Protein AF-A0A839N2Q8-F1 (afdb_monomer_lite)

Secondary structure (DSSP, 8-state):
-----STT---GGGGGEETTTTEESPPTT-EEEETTEEEEEEEEEEEEHHHHTT-HHHHS--TTEEEEEEEE--TT-SS--EEEEEEEEPPPP--

pLDDT: mean 87.29, std 10.41, range [38.19, 97.19]

Foldseek 3Di:
DWEADDDPDGTPQVQQADQVVRAGPDAFQDWDDDPNATWTWHHKDKAFPVCPVVPVVQVDDDPQKDWDWY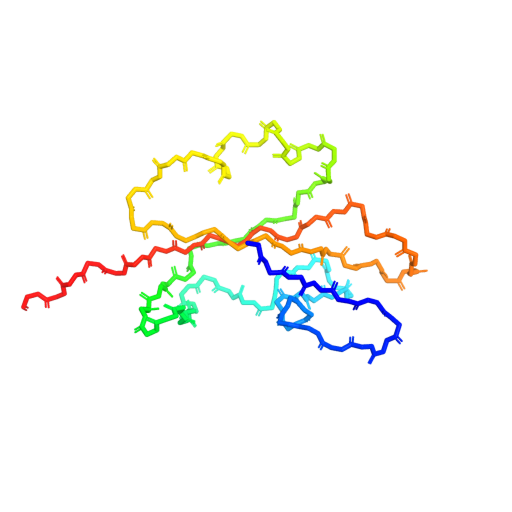FRAHPVGDDGGIIMIIITGRDDPDD

Structure (mmCIF, N/CA/C/O backbone):
data_AF-A0A839N2Q8-F1
#
_entry.id   AF-A0A839N2Q8-F1
#
loop_
_atom_site.group_PDB
_atom_site.id
_atom_site.type_symbol
_atom_site.label_atom_id
_atom_site.label_alt_id
_atom_site.label_comp_id
_atom_site.label_asym_id
_atom_site.label_entity_id
_atom_site.label_seq_id
_atom_site.pdbx_PDB_ins_code
_atom_site.Cartn_x
_atom_site.Cartn_y
_atom_site.Cartn_z
_atom_site.occupancy
_atom_site.B_iso_or_equiv
_atom_site.auth_seq_id
_atom_site.auth_comp_id
_atom_site.auth_asym_id
_atom_site.auth_atom_id
_atom_site.pdbx_PDB_model_num
ATOM 1 N N . MET A 1 1 ? 5.791 5.015 5.670 1.00 64.44 1 MET A N 1
ATOM 2 C CA . MET A 1 1 ? 6.240 4.395 4.401 1.00 64.44 1 MET A CA 1
ATOM 3 C C . MET A 1 1 ? 6.889 3.057 4.726 1.00 64.44 1 MET A C 1
ATOM 5 O O . MET A 1 1 ? 7.538 2.981 5.761 1.00 64.44 1 MET A O 1
ATOM 9 N N . MET A 1 2 ? 6.709 2.022 3.898 1.00 76.12 2 MET A N 1
ATOM 10 C CA . MET A 1 2 ? 7.486 0.776 3.995 1.00 76.12 2 MET A CA 1
ATOM 11 C C . MET A 1 2 ? 8.368 0.646 2.754 1.00 76.12 2 MET A C 1
ATOM 13 O O . MET A 1 2 ? 7.872 0.693 1.629 1.00 76.12 2 MET A O 1
ATOM 17 N N . HIS A 1 3 ? 9.673 0.487 2.945 1.00 74.44 3 HIS A N 1
ATOM 18 C CA . HIS A 1 3 ? 10.613 0.364 1.833 1.00 74.44 3 HIS A CA 1
ATOM 19 C C . HIS A 1 3 ? 10.653 -1.068 1.286 1.00 74.44 3 HIS A C 1
ATOM 21 O O . HIS A 1 3 ? 10.538 -2.030 2.047 1.00 74.44 3 HIS A O 1
ATOM 27 N N . SER A 1 4 ? 10.839 -1.181 -0.028 1.00 63.88 4 SER A N 1
ATOM 28 C CA . SER A 1 4 ? 11.263 -2.394 -0.736 1.00 63.88 4 SER A CA 1
ATOM 29 C C . SER A 1 4 ? 12.648 -2.157 -1.344 1.00 63.88 4 SER A C 1
ATOM 31 O O . SER A 1 4 ? 13.011 -1.014 -1.643 1.00 63.88 4 SER A O 1
ATOM 33 N N . THR A 1 5 ? 13.435 -3.221 -1.483 1.00 75.00 5 THR A N 1
ATOM 34 C CA . THR A 1 5 ? 14.816 -3.178 -1.989 1.00 75.00 5 THR A CA 1
ATOM 35 C C . THR A 1 5 ? 14.978 -4.037 -3.236 1.00 75.00 5 THR A C 1
ATOM 37 O O . THR A 1 5 ? 14.364 -5.090 -3.330 1.00 75.00 5 THR A O 1
ATOM 40 N N . THR A 1 6 ? 15.827 -3.611 -4.172 1.00 67.31 6 THR A N 1
ATOM 41 C CA . THR A 1 6 ? 16.185 -4.375 -5.380 1.00 67.31 6 THR A CA 1
ATOM 42 C C . THR A 1 6 ? 17.490 -5.153 -5.179 1.00 67.31 6 THR A C 1
ATOM 44 O O . THR A 1 6 ? 18.298 -4.791 -4.324 1.00 67.31 6 THR A O 1
ATOM 47 N N . GLY A 1 7 ? 17.761 -6.157 -6.020 1.00 62.69 7 GLY A N 1
ATOM 48 C CA . GLY A 1 7 ? 19.094 -6.777 -6.114 1.00 62.69 7 GLY A CA 1
ATOM 49 C C . GLY A 1 7 ? 19.414 -7.830 -5.046 1.00 62.69 7 GLY A C 1
ATOM 50 O O . GLY A 1 7 ? 20.573 -7.995 -4.686 1.00 62.69 7 GLY A O 1
ATOM 51 N N . GLY A 1 8 ? 18.405 -8.537 -4.530 1.00 62.88 8 GLY A N 1
ATOM 52 C CA . GLY A 1 8 ? 18.588 -9.668 -3.607 1.00 62.88 8 GLY A CA 1
ATOM 53 C C . GLY A 1 8 ? 18.516 -9.320 -2.115 1.00 62.88 8 GLY A C 1
ATOM 54 O O . GLY A 1 8 ? 18.440 -10.223 -1.287 1.00 62.88 8 GLY A O 1
ATOM 55 N N . ALA A 1 9 ? 18.467 -8.036 -1.753 1.00 64.31 9 ALA A N 1
ATOM 56 C CA . ALA A 1 9 ? 18.123 -7.612 -0.396 1.00 64.31 9 ALA A CA 1
ATOM 57 C C . ALA A 1 9 ? 16.606 -7.725 -0.154 1.00 64.31 9 ALA A C 1
ATOM 59 O O . ALA A 1 9 ? 15.813 -7.487 -1.066 1.00 64.31 9 ALA A O 1
ATOM 60 N N . THR A 1 10 ? 16.202 -8.049 1.080 1.00 75.88 10 THR A N 1
ATOM 61 C CA . THR A 1 10 ? 14.786 -8.159 1.468 1.00 75.88 10 THR A CA 1
ATOM 62 C C . THR A 1 10 ? 14.425 -7.132 2.537 1.00 75.88 10 THR A C 1
ATOM 64 O O . THR A 1 10 ? 15.009 -7.116 3.619 1.00 75.88 10 THR A O 1
ATOM 67 N N . ALA A 1 11 ? 13.413 -6.315 2.255 1.00 78.19 11 ALA A N 1
ATOM 68 C CA . ALA A 1 11 ? 12.792 -5.371 3.175 1.00 78.19 11 ALA A CA 1
ATOM 69 C C . ALA A 1 11 ? 11.281 -5.662 3.317 1.00 78.19 11 ALA A C 1
ATOM 71 O O . ALA A 1 11 ? 10.706 -6.358 2.476 1.00 78.19 11 ALA A O 1
ATOM 72 N N . PRO A 1 12 ? 10.592 -5.130 4.350 1.00 79.62 12 PRO A N 1
ATOM 73 C CA . PRO A 1 12 ? 9.167 -5.403 4.575 1.00 79.62 12 PRO A CA 1
ATOM 74 C C . PRO A 1 12 ? 8.267 -5.134 3.359 1.00 79.62 12 PRO A C 1
ATOM 76 O O . PRO A 1 12 ? 7.299 -5.856 3.141 1.00 79.62 12 PRO A O 1
ATOM 79 N N . GLY A 1 13 ? 8.600 -4.133 2.537 1.00 76.19 13 GLY A N 1
ATOM 80 C CA . GLY A 1 13 ? 7.858 -3.809 1.321 1.00 76.19 13 GLY A CA 1
ATOM 81 C C . GLY A 1 13 ? 7.932 -4.878 0.228 1.00 76.19 13 GLY A C 1
ATOM 82 O O . GLY A 1 13 ? 6.969 -5.021 -0.519 1.00 76.19 13 GLY A O 1
ATOM 83 N N . ASN A 1 14 ? 9.015 -5.667 0.155 1.00 84.50 14 ASN A N 1
ATOM 84 C CA . ASN A 1 14 ? 9.144 -6.742 -0.839 1.00 84.50 14 ASN A CA 1
ATOM 85 C C . ASN A 1 14 ? 8.107 -7.858 -0.620 1.00 84.50 14 ASN A C 1
ATOM 87 O O . ASN A 1 14 ? 7.695 -8.510 -1.570 1.00 84.50 14 ASN A O 1
ATOM 91 N N . TYR A 1 15 ? 7.626 -8.048 0.614 1.00 84.81 15 TYR A N 1
ATOM 92 C CA . TYR A 1 15 ? 6.569 -9.021 0.919 1.00 84.81 15 TYR A CA 1
ATOM 93 C C . TYR A 1 15 ? 5.166 -8.539 0.545 1.00 84.81 15 TYR A C 1
ATOM 95 O O . TYR A 1 15 ? 4.225 -9.332 0.556 1.00 84.81 15 TYR A O 1
ATOM 103 N N . LEU A 1 16 ? 5.002 -7.248 0.246 1.00 88.06 16 LEU A N 1
ATOM 104 C CA . LEU A 1 16 ? 3.707 -6.630 -0.038 1.00 88.06 16 LEU A CA 1
ATOM 105 C C . LEU A 1 16 ? 3.414 -6.514 -1.536 1.00 88.06 16 LEU A C 1
ATOM 107 O O . LEU A 1 16 ? 2.304 -6.123 -1.901 1.00 88.06 16 LEU A O 1
ATOM 111 N N . THR A 1 17 ? 4.370 -6.860 -2.400 1.00 86.94 17 THR A N 1
ATOM 112 C CA . THR A 1 17 ? 4.257 -6.727 -3.854 1.00 86.94 17 THR A CA 1
ATOM 113 C C . THR A 1 17 ? 4.410 -8.074 -4.553 1.00 86.94 17 THR A C 1
ATOM 115 O O . THR A 1 17 ? 5.248 -8.904 -4.219 1.00 86.94 17 THR A O 1
ATOM 118 N N . ASN A 1 18 ? 3.559 -8.311 -5.546 1.00 85.50 18 ASN A N 1
ATOM 119 C CA . ASN A 1 18 ? 3.710 -9.383 -6.511 1.00 85.50 18 ASN A CA 1
ATOM 120 C C . ASN A 1 18 ? 4.230 -8.752 -7.803 1.00 85.50 18 ASN A C 1
ATOM 122 O O . ASN A 1 18 ? 3.468 -8.144 -8.555 1.00 85.50 18 ASN A O 1
ATOM 126 N N . ILE A 1 19 ? 5.537 -8.873 -8.026 1.00 84.69 19 ILE A N 1
ATOM 127 C CA . ILE A 1 19 ? 6.241 -8.195 -9.120 1.00 84.69 19 ILE A CA 1
ATOM 128 C C . ILE A 1 19 ? 5.728 -8.672 -10.482 1.00 84.69 19 ILE A C 1
ATOM 130 O O . ILE A 1 19 ? 5.422 -7.847 -11.338 1.00 84.69 19 ILE A O 1
ATOM 134 N N . SER A 1 20 ? 5.565 -9.986 -10.676 1.00 84.19 20 SER A N 1
ATOM 135 C CA . SER A 1 20 ? 5.151 -10.550 -11.969 1.00 84.19 20 SER A CA 1
ATOM 136 C C . SER A 1 20 ? 3.732 -10.151 -12.369 1.00 84.19 20 SER A C 1
ATOM 138 O O . SER A 1 20 ? 3.437 -10.047 -13.556 1.00 84.19 20 SER A O 1
ATOM 140 N N . ARG A 1 21 ? 2.856 -9.903 -11.389 1.00 84.19 21 ARG A N 1
ATOM 141 C CA . ARG A 1 21 ? 1.470 -9.478 -11.625 1.00 84.19 21 ARG A CA 1
ATOM 142 C C . ARG A 1 21 ? 1.255 -7.971 -11.485 1.00 84.19 21 ARG A C 1
ATOM 144 O O . ARG A 1 21 ? 0.173 -7.495 -11.809 1.00 84.19 21 ARG A O 1
ATOM 151 N N . GLY A 1 22 ? 2.239 -7.225 -10.983 1.00 85.81 22 GLY A N 1
ATOM 152 C CA . GLY A 1 22 ? 2.096 -5.798 -10.694 1.00 85.81 22 GLY A CA 1
ATOM 153 C C . GLY A 1 22 ? 1.062 -5.487 -9.603 1.00 85.81 22 GLY A C 1
ATOM 154 O O . GLY A 1 22 ? 0.453 -4.420 -9.627 1.00 85.81 22 GLY A O 1
ATOM 155 N N . THR A 1 23 ? 0.815 -6.418 -8.674 1.00 89.25 23 THR A N 1
ATOM 156 C CA . THR A 1 23 ? -0.256 -6.310 -7.664 1.00 89.25 23 THR A CA 1
ATOM 157 C C . THR A 1 23 ? 0.282 -6.276 -6.241 1.00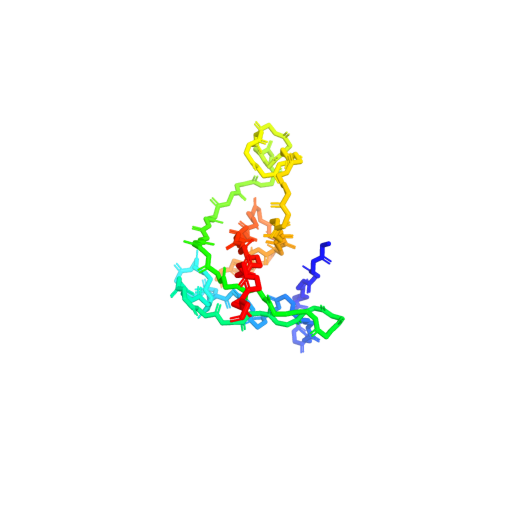 89.25 23 THR A C 1
ATOM 159 O O . THR A 1 23 ? 1.451 -6.570 -5.998 1.00 89.25 23 THR A O 1
ATOM 162 N N . ALA A 1 24 ? -0.581 -5.982 -5.265 1.00 91.31 24 ALA A N 1
ATOM 163 C CA . ALA A 1 24 ? -0.286 -6.337 -3.880 1.00 91.31 24 ALA A CA 1
ATOM 164 C C . ALA A 1 24 ? -0.354 -7.865 -3.678 1.00 91.31 24 ALA A C 1
ATOM 166 O O . ALA A 1 24 ? -1.075 -8.563 -4.400 1.00 91.31 24 ALA A O 1
ATOM 167 N N . THR A 1 25 ? 0.373 -8.389 -2.689 1.00 91.88 25 THR A N 1
ATOM 168 C CA . THR A 1 25 ? 0.237 -9.785 -2.214 1.00 91.88 25 THR A CA 1
ATOM 169 C C . THR A 1 25 ? -0.925 -9.957 -1.236 1.00 91.88 25 THR A C 1
ATOM 171 O O . THR A 1 25 ? -1.451 -11.057 -1.085 1.00 91.88 25 THR A O 1
ATOM 174 N N . VAL A 1 26 ? -1.341 -8.868 -0.583 1.00 91.44 26 VAL A N 1
ATOM 175 C CA . VAL A 1 26 ? -2.444 -8.847 0.380 1.00 91.44 26 VAL A CA 1
ATOM 176 C C . VAL A 1 26 ? -3.751 -8.431 -0.291 1.00 91.44 26 VAL A C 1
ATOM 178 O O . VAL A 1 26 ? -3.813 -7.441 -1.021 1.00 91.44 26 VAL A O 1
ATOM 181 N N . GLY A 1 27 ? -4.810 -9.197 -0.032 1.00 92.75 27 GLY A N 1
ATOM 182 C CA . GLY A 1 27 ? -6.166 -8.900 -0.492 1.00 92.75 27 GLY A CA 1
ATOM 183 C C . GLY A 1 27 ? -7.001 -8.164 0.556 1.00 92.75 27 GLY A C 1
ATOM 184 O O . GLY A 1 27 ? -6.631 -8.081 1.728 1.00 92.75 27 GLY A O 1
ATOM 185 N N . THR A 1 28 ? -8.163 -7.662 0.139 1.00 95.00 28 THR A N 1
AT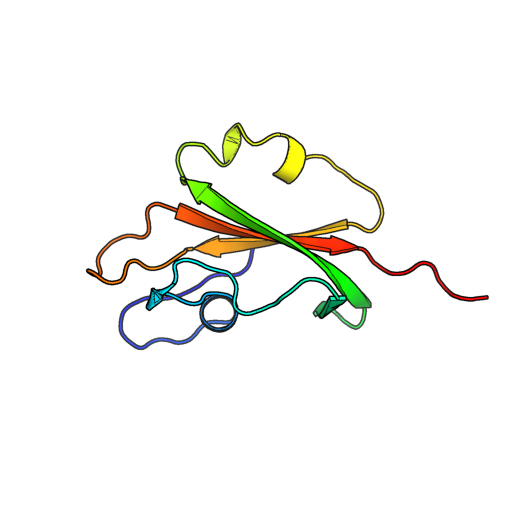OM 186 C CA . THR A 1 28 ? -9.185 -7.129 1.051 1.00 95.00 28 THR A CA 1
ATOM 187 C C . THR A 1 28 ? -9.552 -8.162 2.121 1.00 95.00 28 THR A C 1
ATOM 189 O O . THR A 1 28 ? -9.664 -9.352 1.840 1.00 95.00 28 THR A O 1
ATOM 192 N N . GLY A 1 29 ? -9.711 -7.709 3.365 1.00 94.69 29 GLY A N 1
ATOM 193 C CA . GLY A 1 29 ? -9.970 -8.554 4.532 1.00 94.69 29 GLY A CA 1
ATOM 194 C C . GLY A 1 29 ? -8.713 -9.087 5.226 1.00 94.69 29 GLY A C 1
ATOM 195 O O . GLY A 1 29 ? -8.798 -9.466 6.395 1.00 94.69 29 GLY A O 1
ATOM 196 N N . ALA A 1 30 ? -7.544 -9.055 4.573 1.00 95.00 30 ALA A N 1
ATOM 197 C CA . ALA A 1 30 ? -6.282 -9.419 5.213 1.00 95.00 30 ALA A CA 1
ATOM 198 C C . ALA A 1 30 ? -5.995 -8.513 6.421 1.00 95.00 30 ALA A C 1
ATOM 200 O O . ALA A 1 30 ? -6.310 -7.321 6.410 1.00 95.00 30 ALA A O 1
ATOM 201 N N . VAL A 1 31 ? -5.380 -9.071 7.464 1.00 94.50 31 VAL A N 1
ATOM 202 C CA . VAL A 1 31 ? -5.015 -8.317 8.667 1.00 94.50 31 VAL A CA 1
ATOM 203 C C . VAL A 1 31 ? -3.562 -7.876 8.579 1.00 94.50 31 VAL A C 1
ATOM 205 O O . VAL A 1 31 ? -2.662 -8.700 8.441 1.00 94.50 31 VAL A O 1
ATOM 208 N N . VAL A 1 32 ? -3.335 -6.576 8.734 1.00 91.81 32 VAL A N 1
ATOM 209 C CA . VAL A 1 32 ? -2.008 -5.993 8.919 1.00 91.81 32 VAL A CA 1
ATOM 210 C C . VAL A 1 32 ? -1.887 -5.514 10.357 1.00 91.81 32 VAL A C 1
ATOM 212 O O . VAL A 1 32 ? -2.734 -4.763 10.840 1.00 91.81 32 VAL A O 1
ATOM 215 N N . LYS A 1 33 ? -0.825 -5.937 11.047 1.00 91.81 33 LYS A N 1
ATOM 216 C CA . LYS A 1 33 ? -0.514 -5.477 12.403 1.00 91.81 33 LYS A CA 1
ATOM 217 C C . LYS A 1 33 ? 0.629 -4.471 12.371 1.00 91.81 33 LYS A C 1
ATOM 219 O O . LYS A 1 33 ? 1.701 -4.775 11.860 1.00 91.81 33 LYS A O 1
ATOM 224 N N . VAL A 1 34 ? 0.408 -3.290 12.944 1.00 89.50 34 VAL A N 1
ATOM 225 C CA . VAL A 1 34 ? 1.424 -2.237 13.091 1.00 89.50 34 VAL A CA 1
ATOM 226 C C . VAL A 1 34 ? 1.460 -1.816 14.553 1.00 89.50 34 VAL A C 1
ATOM 228 O O . VAL A 1 34 ? 0.440 -1.383 15.081 1.00 89.50 34 VAL A O 1
ATOM 231 N N . ALA A 1 35 ? 2.616 -1.969 15.207 1.00 87.44 35 ALA A N 1
ATOM 232 C CA . ALA A 1 35 ? 2.813 -1.620 16.620 1.00 87.44 35 ALA A CA 1
ATOM 233 C C . ALA A 1 35 ? 1.709 -2.177 17.553 1.00 87.44 35 ALA A C 1
ATOM 235 O O . ALA A 1 35 ? 1.164 -1.466 18.390 1.00 87.44 35 ALA A O 1
ATOM 236 N N . GLY A 1 36 ? 1.326 -3.445 17.360 1.00 88.06 36 GLY A N 1
ATOM 237 C CA . GLY A 1 36 ? 0.291 -4.119 18.158 1.00 88.06 36 GLY A CA 1
ATOM 238 C C . GLY A 1 36 ? -1.156 -3.838 17.735 1.00 88.06 36 GLY A C 1
ATOM 239 O O . GLY A 1 36 ? -2.061 -4.556 18.149 1.00 88.06 36 GLY A O 1
ATOM 240 N N . VAL A 1 37 ? -1.394 -2.868 16.851 1.00 92.38 37 VAL A N 1
ATOM 241 C CA . VAL A 1 37 ? -2.733 -2.534 16.356 1.00 92.38 37 VAL A CA 1
ATOM 242 C C . VAL A 1 37 ? -3.058 -3.325 15.093 1.00 92.38 37 VAL A C 1
ATOM 244 O O . VAL A 1 37 ? -2.274 -3.326 14.145 1.00 92.38 37 VAL A O 1
ATOM 247 N N . SER A 1 38 ? -4.237 -3.951 15.053 1.00 95.00 38 SER A N 1
ATOM 248 C CA . SER A 1 38 ? -4.729 -4.675 13.874 1.00 95.00 38 SER A CA 1
ATOM 249 C C . SER A 1 38 ? -5.565 -3.776 12.961 1.00 95.00 38 SER A C 1
ATOM 251 O O . SER A 1 38 ? -6.513 -3.134 13.406 1.00 95.00 38 SER A O 1
ATOM 253 N N . TYR A 1 39 ? -5.249 -3.789 11.671 1.00 96.00 39 TYR A N 1
ATOM 254 C CA . TYR A 1 39 ? -6.001 -3.130 10.607 1.00 96.00 39 TYR A CA 1
ATOM 255 C C . TYR A 1 39 ? -6.442 -4.176 9.586 1.00 96.00 39 TYR A C 1
ATOM 257 O O . TYR A 1 39 ? -5.681 -5.086 9.265 1.00 96.00 39 TYR A O 1
ATOM 265 N N . ARG A 1 40 ? -7.654 -4.045 9.052 1.00 97.19 40 ARG A N 1
ATOM 266 C CA . ARG A 1 40 ? -8.148 -4.867 7.944 1.00 97.19 40 ARG A CA 1
ATOM 267 C C . ARG A 1 40 ? -7.951 -4.131 6.632 1.00 97.19 40 ARG A C 1
ATOM 269 O O . ARG A 1 40 ? -8.420 -3.004 6.486 1.00 97.19 40 ARG A O 1
ATOM 276 N N . VAL A 1 41 ? -7.262 -4.764 5.689 1.00 96.62 41 VAL A N 1
ATOM 277 C CA . VAL A 1 41 ? -7.068 -4.242 4.335 1.00 96.62 41 VAL A CA 1
ATOM 278 C C . VAL A 1 41 ? -8.431 -4.027 3.692 1.00 96.62 41 VAL A C 1
ATOM 280 O O . VAL A 1 41 ? -9.261 -4.934 3.657 1.00 96.62 41 VAL A O 1
ATOM 283 N N . THR A 1 42 ? -8.659 -2.824 3.182 1.00 96.31 42 THR A N 1
ATOM 284 C CA . THR A 1 42 ? -9.870 -2.459 2.443 1.00 96.31 42 THR A CA 1
ATOM 285 C C . THR A 1 42 ? -9.650 -2.538 0.937 1.00 96.31 42 THR A C 1
ATOM 287 O O . THR A 1 42 ? -10.594 -2.792 0.194 1.00 96.31 42 THR A O 1
ATOM 290 N N . GLY A 1 43 ? -8.405 -2.394 0.483 1.00 95.62 43 GLY A N 1
ATOM 291 C CA . GLY A 1 43 ? -8.033 -2.528 -0.918 1.00 95.62 43 GLY A CA 1
ATOM 292 C C . GLY A 1 43 ? -6.596 -2.094 -1.175 1.00 95.62 43 GLY A C 1
ATOM 293 O O . GLY A 1 43 ? -5.856 -1.724 -0.259 1.00 95.62 43 GLY A O 1
ATOM 294 N N . TRP A 1 44 ? -6.207 -2.135 -2.442 1.00 95.94 44 TRP A N 1
ATOM 295 C CA . TRP A 1 44 ? -4.918 -1.645 -2.905 1.00 95.94 44 TRP A CA 1
ATOM 296 C C . TRP A 1 44 ? -5.035 -1.091 -4.324 1.00 95.94 44 TRP A C 1
ATOM 298 O O . TRP A 1 44 ? -5.989 -1.385 -5.042 1.00 95.94 44 TRP A O 1
ATOM 308 N N . GLN A 1 45 ? -4.053 -0.291 -4.723 1.00 94.81 45 GLN A N 1
ATOM 309 C CA . GLN A 1 45 ? -3.915 0.211 -6.086 1.00 94.81 45 GLN A CA 1
ATOM 310 C C . GLN A 1 45 ? -2.442 0.423 -6.440 1.00 94.81 45 GLN A C 1
ATOM 312 O O . GLN A 1 45 ? -1.623 0.720 -5.566 1.00 94.81 45 GLN A O 1
ATOM 317 N N . ALA A 1 46 ? -2.109 0.281 -7.722 1.00 94.12 46 ALA A N 1
ATOM 318 C CA . ALA A 1 46 ? -0.826 0.719 -8.253 1.00 94.12 46 ALA A CA 1
ATOM 319 C C . ALA A 1 46 ? -0.924 2.198 -8.654 1.00 94.12 46 ALA A C 1
ATOM 321 O O . ALA A 1 46 ? -1.849 2.580 -9.365 1.00 94.12 46 ALA A O 1
ATOM 322 N N . VAL A 1 47 ? 0.023 3.022 -8.206 1.00 94.56 47 VAL A N 1
ATOM 323 C CA . VAL A 1 47 ? 0.053 4.470 -8.474 1.00 94.56 47 VAL A CA 1
ATOM 324 C C . VAL A 1 47 ? 1.423 4.850 -9.005 1.00 94.56 47 VAL A C 1
ATOM 326 O O . VAL A 1 47 ? 2.436 4.509 -8.389 1.00 94.56 47 VAL A O 1
ATOM 329 N N . ARG A 1 48 ? 1.493 5.571 -10.126 1.00 94.44 48 ARG A N 1
ATOM 330 C CA . ARG A 1 48 ? 2.781 6.034 -10.653 1.00 94.44 48 ARG A CA 1
ATOM 331 C C . ARG A 1 48 ? 3.424 7.041 -9.704 1.00 94.44 48 ARG A C 1
ATOM 333 O O . ARG A 1 48 ? 2.751 7.835 -9.052 1.00 94.44 48 ARG A O 1
ATOM 340 N N . LYS A 1 49 ? 4.754 7.037 -9.625 1.00 93.00 49 LYS A N 1
ATOM 341 C CA . LYS A 1 49 ? 5.496 7.904 -8.693 1.00 93.00 49 LYS A CA 1
ATOM 342 C C . LYS A 1 49 ? 5.265 9.395 -8.942 1.00 93.00 49 LYS A C 1
ATOM 344 O O . LYS A 1 49 ? 5.180 10.148 -7.979 1.00 93.00 49 LYS A O 1
ATOM 349 N N . ASN A 1 50 ? 5.135 9.801 -10.203 1.00 94.50 50 ASN A N 1
ATOM 350 C CA . ASN A 1 50 ? 4.849 11.185 -10.591 1.00 94.50 50 ASN A CA 1
ATOM 351 C C . ASN A 1 50 ? 3.400 11.618 -10.294 1.00 94.50 50 ASN A C 1
ATOM 353 O O . ASN A 1 50 ? 3.136 12.810 -10.203 1.00 94.50 50 ASN A O 1
ATOM 357 N N . GLU A 1 51 ? 2.480 10.670 -10.122 1.00 93.81 51 GLU A N 1
ATOM 358 C CA . GLU A 1 51 ? 1.061 10.918 -9.827 1.00 93.81 51 GLU A CA 1
ATOM 359 C C . GLU A 1 51 ? 0.754 10.794 -8.329 1.00 93.81 51 GLU A C 1
ATOM 361 O O . GLU A 1 51 ? -0.245 11.319 -7.842 1.00 93.81 51 GLU A O 1
ATOM 366 N N . LEU A 1 52 ? 1.624 10.126 -7.562 1.00 91.88 52 LEU A N 1
ATOM 367 C CA . LEU A 1 52 ? 1.365 9.842 -6.155 1.00 91.88 52 LEU A CA 1
ATOM 368 C C . LEU A 1 52 ? 1.068 11.122 -5.363 1.00 91.88 52 LEU A C 1
ATOM 370 O O . LEU A 1 52 ? 0.109 11.143 -4.600 1.00 91.88 52 LEU A O 1
ATOM 374 N N . ALA A 1 53 ? 1.834 12.197 -5.573 1.00 90.56 53 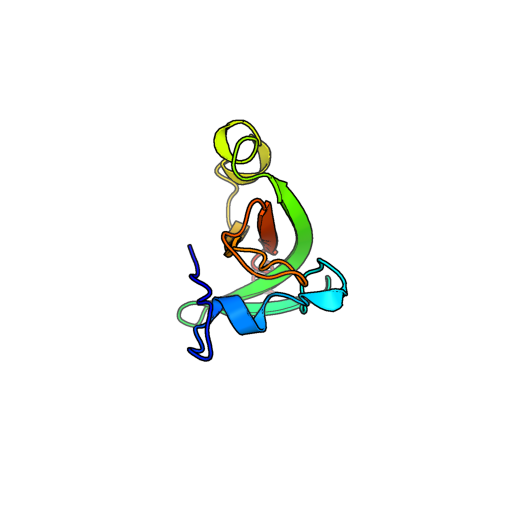ALA A N 1
ATOM 375 C CA . ALA A 1 53 ? 1.652 13.467 -4.866 1.00 90.56 53 ALA A CA 1
ATOM 376 C C . ALA A 1 53 ? 0.276 14.114 -5.119 1.00 90.56 53 ALA A C 1
ATOM 378 O O . ALA A 1 53 ? -0.288 14.718 -4.211 1.00 90.56 53 ALA A O 1
ATOM 379 N N . SER A 1 54 ? -0.289 13.951 -6.319 1.00 92.06 54 SER A N 1
ATOM 380 C CA . SER A 1 54 ? -1.613 14.477 -6.674 1.00 92.06 54 SER A CA 1
ATOM 381 C C . SER A 1 54 ? -2.760 13.519 -6.336 1.00 92.06 54 SER A C 1
ATOM 383 O O . SER A 1 54 ? -3.928 13.889 -6.456 1.00 92.06 54 SER A O 1
ATOM 385 N N . THR A 1 55 ? -2.465 12.303 -5.864 1.00 92.12 55 THR A N 1
ATOM 386 C CA . THR A 1 55 ? -3.488 11.311 -5.513 1.00 92.12 55 THR A CA 1
ATOM 387 C C . THR A 1 55 ? -4.085 11.627 -4.130 1.00 92.12 55 THR A C 1
ATOM 389 O O . THR A 1 55 ? -3.715 11.046 -3.111 1.00 92.12 55 THR A O 1
ATOM 392 N N . ALA A 1 56 ? -5.000 12.602 -4.072 1.00 87.44 56 ALA A N 1
ATOM 393 C CA . ALA A 1 56 ? -5.494 13.206 -2.826 1.00 87.44 56 ALA A CA 1
ATOM 394 C C . ALA A 1 56 ? -6.074 12.202 -1.810 1.00 87.44 56 ALA A C 1
ATOM 396 O O . ALA A 1 56 ? -5.908 12.363 -0.599 1.00 87.44 56 ALA A O 1
ATOM 397 N N . ASN A 1 57 ? -6.722 11.132 -2.282 1.00 87.00 57 ASN A N 1
ATOM 398 C CA . ASN A 1 57 ? -7.276 10.096 -1.410 1.00 87.00 57 ASN A CA 1
ATOM 399 C C . ASN A 1 57 ? -6.190 9.369 -0.596 1.00 87.00 57 ASN A C 1
ATOM 401 O O . ASN A 1 57 ? -6.494 8.926 0.509 1.00 87.00 57 ASN A O 1
ATOM 405 N N . VAL A 1 58 ? -4.952 9.261 -1.093 1.00 91.25 58 VAL A N 1
ATOM 406 C CA . VAL A 1 58 ? -3.814 8.636 -0.392 1.00 91.25 58 VAL A CA 1
ATOM 407 C C . VAL A 1 58 ? -3.386 9.486 0.803 1.00 91.25 58 VAL A C 1
ATOM 409 O O . VAL A 1 58 ? -3.126 8.947 1.875 1.00 91.25 58 VAL A O 1
ATOM 412 N N . TRP A 1 59 ? -3.381 10.809 0.638 1.00 92.00 59 TRP A N 1
ATOM 413 C CA . TRP A 1 59 ? -2.861 11.762 1.625 1.00 92.00 59 TRP A CA 1
ATOM 414 C C . TRP A 1 59 ? -3.911 12.326 2.579 1.00 92.00 59 TRP A C 1
ATOM 416 O O . TRP A 1 59 ? -3.559 12.922 3.593 1.00 92.00 59 TRP A O 1
ATOM 426 N N . SER A 1 60 ? -5.197 12.142 2.274 1.00 92.00 60 SER A N 1
ATOM 427 C CA . SER A 1 60 ? -6.288 12.585 3.142 1.00 92.00 60 SER A CA 1
ATOM 428 C C . SER A 1 60 ? -6.137 12.029 4.568 1.00 92.00 60 SER A C 1
ATOM 430 O O . SER A 1 60 ? -5.838 10.850 4.774 1.00 92.00 60 SER A O 1
ATOM 432 N N . SER A 1 61 ? -6.350 12.863 5.583 1.00 90.00 61 SER A N 1
ATOM 433 C CA . SER A 1 61 ? -6.383 12.379 6.962 1.00 90.00 61 SER A CA 1
ATOM 434 C C . SER A 1 61 ? -7.758 11.778 7.241 1.00 90.00 61 SER A C 1
ATOM 436 O O . SER A 1 61 ? -8.753 12.493 7.320 1.00 90.00 61 SER A O 1
ATOM 438 N N . VAL A 1 62 ? -7.819 10.453 7.360 1.00 93.56 62 VAL A N 1
ATOM 439 C CA . VAL A 1 62 ? -9.044 9.718 7.694 1.00 93.56 62 VAL A CA 1
ATOM 440 C C . VAL A 1 62 ? -8.790 8.971 8.991 1.00 93.56 62 VAL A C 1
ATOM 442 O O . VAL A 1 62 ? -7.805 8.236 9.101 1.00 93.56 62 VAL A O 1
ATOM 445 N N . LYS A 1 63 ? -9.675 9.163 9.973 1.00 92.88 63 LYS A N 1
ATOM 446 C CA . LYS A 1 63 ? -9.583 8.505 11.279 1.00 92.88 63 LYS A CA 1
ATOM 447 C C . LYS A 1 63 ? -9.461 6.988 11.101 1.00 92.88 63 LYS A C 1
ATOM 449 O O . LYS A 1 63 ? -10.138 6.407 10.256 1.00 92.88 63 LYS A O 1
ATOM 454 N N . ASP A 1 64 ? -8.582 6.371 11.892 1.00 93.88 64 ASP A N 1
ATOM 455 C CA . ASP A 1 64 ? -8.391 4.915 11.951 1.00 93.88 64 ASP A CA 1
ATOM 456 C C . ASP A 1 64 ? -7.971 4.252 10.624 1.00 93.88 64 ASP A C 1
ATOM 458 O O . ASP A 1 64 ? -7.978 3.023 10.493 1.00 93.88 64 ASP A O 1
ATOM 462 N N . ARG A 1 65 ? -7.549 5.055 9.640 1.00 95.44 65 ARG A N 1
ATOM 463 C CA . ARG A 1 65 ? -7.051 4.581 8.354 1.00 95.44 65 ARG A CA 1
ATOM 464 C C . ARG A 1 65 ? -5.541 4.398 8.391 1.00 95.44 65 ARG A C 1
ATOM 466 O O . ARG A 1 65 ? -4.794 5.301 8.755 1.00 95.44 65 ARG A O 1
ATOM 473 N N . LEU A 1 66 ? -5.095 3.241 7.922 1.00 94.69 66 LEU A N 1
ATOM 474 C CA . LEU A 1 66 ? -3.702 2.952 7.622 1.00 94.69 66 LEU A CA 1
ATOM 475 C C . LEU A 1 66 ? -3.489 3.014 6.108 1.00 94.69 66 LEU A C 1
ATOM 477 O O . LEU A 1 66 ? -4.248 2.425 5.337 1.00 94.69 66 LEU A O 1
ATOM 481 N N . VAL A 1 67 ? -2.428 3.704 5.697 1.00 95.12 67 VAL A N 1
ATOM 482 C CA . VAL A 1 67 ? -1.960 3.748 4.310 1.00 95.12 67 VAL A CA 1
ATOM 483 C C . VAL A 1 67 ? -0.523 3.242 4.275 1.00 95.12 67 VAL A C 1
ATOM 485 O O . VAL A 1 67 ? 0.363 3.803 4.923 1.00 95.12 67 VAL A O 1
ATOM 488 N N . ILE A 1 68 ? -0.286 2.169 3.525 1.00 93.94 68 ILE A N 1
ATOM 489 C CA . ILE A 1 68 ? 1.046 1.605 3.299 1.00 93.94 68 ILE A CA 1
ATOM 490 C C . ILE A 1 68 ? 1.423 1.894 1.855 1.00 93.94 68 ILE A C 1
ATOM 492 O O . ILE A 1 68 ? 0.714 1.502 0.935 1.00 93.94 68 ILE A O 1
ATOM 496 N N . ILE A 1 69 ? 2.545 2.580 1.669 1.00 93.38 69 ILE A N 1
ATOM 497 C CA . ILE A 1 69 ? 3.100 2.909 0.357 1.00 93.38 69 ILE A CA 1
ATOM 498 C C . ILE A 1 69 ? 4.454 2.224 0.259 1.00 93.38 69 ILE A C 1
ATOM 500 O O . ILE A 1 69 ? 5.288 2.397 1.158 1.00 93.38 69 ILE A O 1
ATOM 504 N N . THR A 1 70 ? 4.653 1.463 -0.814 1.00 91.31 70 THR A N 1
ATOM 505 C CA . THR A 1 70 ? 5.917 0.786 -1.112 1.00 91.31 70 THR A CA 1
ATOM 506 C C . THR A 1 70 ? 6.203 0.769 -2.612 1.00 91.31 70 THR A C 1
ATOM 508 O O . THR A 1 70 ? 5.273 0.817 -3.418 1.00 91.31 70 THR A O 1
ATOM 511 N N . CYS A 1 71 ? 7.479 0.712 -3.000 1.00 92.44 71 CYS A N 1
ATOM 512 C CA . CYS A 1 71 ? 7.861 0.696 -4.409 1.00 92.44 71 CYS A CA 1
ATOM 513 C C . CYS A 1 71 ? 7.419 -0.622 -5.059 1.00 92.44 71 CYS A C 1
ATOM 515 O O . CYS A 1 71 ? 7.663 -1.701 -4.517 1.00 92.44 71 CYS A O 1
ATOM 517 N N . LEU A 1 72 ? 6.819 -0.524 -6.246 1.00 88.69 72 LEU A N 1
ATOM 518 C CA . LEU A 1 72 ? 6.565 -1.664 -7.116 1.00 88.69 72 LEU A CA 1
ATOM 519 C C . LEU A 1 72 ? 7.785 -1.865 -8.012 1.00 88.69 72 LEU A C 1
ATOM 521 O O . LEU A 1 72 ? 8.080 -1.018 -8.863 1.00 88.69 72 LEU A O 1
ATOM 525 N N . GLU A 1 73 ? 8.517 -2.947 -7.779 1.00 85.25 73 GLU A N 1
ATOM 526 C CA . GLU A 1 73 ? 9.612 -3.366 -8.652 1.00 85.25 73 GLU A CA 1
ATOM 527 C C . GLU A 1 73 ? 9.078 -3.745 -10.034 1.00 85.25 73 GLU A C 1
ATOM 529 O O . GLU A 1 73 ? 7.909 -4.103 -10.192 1.00 85.25 73 GLU A O 1
ATOM 534 N N . ARG A 1 74 ? 9.940 -3.632 -11.044 1.00 85.25 74 ARG A N 1
ATOM 535 C CA . ARG A 1 74 ? 9.578 -3.932 -12.426 1.00 85.25 74 ARG A CA 1
ATOM 536 C C . ARG A 1 74 ? 10.120 -5.305 -12.820 1.00 85.25 74 ARG A C 1
ATOM 538 O O . ARG A 1 74 ? 11.272 -5.581 -12.477 1.00 85.25 74 ARG A O 1
ATOM 545 N N . PRO A 1 75 ? 9.352 -6.142 -13.541 1.00 83.69 75 PRO A N 1
ATOM 546 C CA . PRO A 1 75 ? 9.823 -7.452 -13.991 1.00 83.69 75 PRO A CA 1
ATOM 547 C C . PRO A 1 75 ? 11.111 -7.367 -14.817 1.00 83.69 75 PRO A C 1
ATOM 549 O O . PRO A 1 75 ? 11.979 -8.224 -14.696 1.00 83.69 75 PRO A O 1
ATOM 552 N N . GLU A 1 76 ? 11.254 -6.309 -15.619 1.00 85.00 76 GLU A N 1
ATOM 553 C CA . GLU A 1 76 ? 12.438 -6.034 -16.436 1.00 85.00 76 GLU A CA 1
ATOM 554 C C . GLU A 1 76 ? 13.625 -5.444 -15.651 1.00 85.00 76 GLU A C 1
ATOM 556 O O . GLU A 1 76 ? 14.687 -5.191 -16.218 1.00 85.00 76 GLU A O 1
ATOM 561 N N . GLY A 1 77 ? 13.463 -5.200 -14.348 1.00 81.62 77 GLY A N 1
ATOM 562 C CA . GLY A 1 77 ? 14.471 -4.584 -13.491 1.00 81.62 77 GLY A CA 1
ATOM 563 C C . GLY A 1 77 ? 14.571 -3.056 -13.615 1.00 81.62 77 GLY A C 1
ATOM 564 O O . GLY A 1 77 ? 13.714 -2.359 -14.171 1.00 81.62 77 GLY A O 1
ATOM 565 N N . GLY A 1 78 ? 15.634 -2.495 -13.037 1.00 84.06 78 GLY A N 1
ATOM 566 C CA . GLY A 1 78 ? 15.867 -1.048 -12.972 1.00 84.06 78 GLY A CA 1
ATOM 567 C C . GLY A 1 78 ? 14.957 -0.301 -11.981 1.00 84.06 78 GLY A C 1
ATOM 568 O O . GLY A 1 78 ? 14.250 -0.922 -11.183 1.00 84.06 78 GLY A O 1
ATOM 569 N N . PRO A 1 79 ? 14.977 1.045 -11.995 1.00 86.56 79 PRO A N 1
ATOM 570 C CA . PRO A 1 79 ? 14.249 1.843 -11.017 1.00 86.56 79 PRO A CA 1
ATOM 571 C C . PRO A 1 79 ? 12.741 1.612 -11.083 1.00 86.56 79 PRO A C 1
ATOM 573 O O . PRO A 1 79 ? 12.124 1.654 -12.145 1.00 86.56 79 PRO A O 1
ATOM 576 N N . SER A 1 80 ? 12.127 1.435 -9.917 1.00 88.50 80 SER A N 1
ATOM 577 C CA . SER A 1 80 ? 10.673 1.415 -9.793 1.00 88.50 80 SER A CA 1
ATOM 578 C C . SER A 1 80 ? 10.075 2.75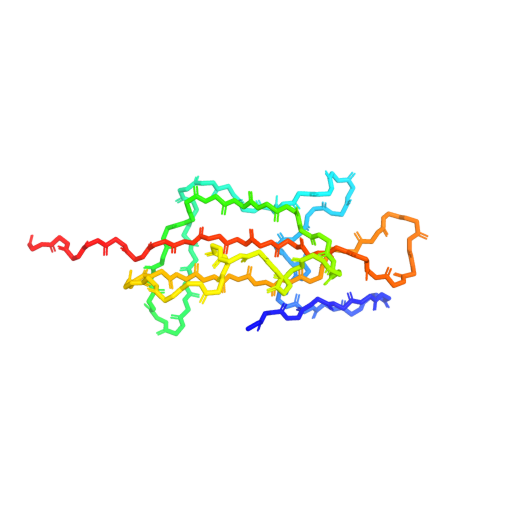9 -10.237 1.00 88.50 80 SER A C 1
ATOM 580 O O . SER A 1 80 ? 10.519 3.812 -9.771 1.00 88.50 80 SER A O 1
ATOM 582 N N . ILE A 1 81 ? 9.043 2.719 -11.083 1.00 92.75 81 ILE A N 1
ATOM 583 C CA . ILE A 1 81 ? 8.302 3.901 -11.571 1.00 92.75 81 ILE A CA 1
ATOM 584 C C . ILE A 1 81 ? 6.905 4.040 -10.949 1.00 92.75 81 ILE A C 1
ATOM 586 O O . ILE A 1 81 ? 6.255 5.072 -11.106 1.00 92.75 81 ILE A O 1
ATOM 590 N N . SER A 1 82 ? 6.459 3.022 -10.212 1.00 92.62 82 SER A N 1
ATOM 591 C CA . SER A 1 82 ? 5.149 2.970 -9.561 1.00 92.62 82 SER A CA 1
ATOM 592 C C . SER A 1 82 ? 5.281 2.489 -8.123 1.00 92.62 82 SER A C 1
ATOM 594 O O . SER A 1 82 ? 6.254 1.838 -7.758 1.00 92.62 82 SER A O 1
ATOM 596 N N . ASN A 1 83 ? 4.291 2.794 -7.299 1.00 94.00 83 ASN A N 1
ATOM 597 C CA . ASN A 1 83 ? 4.140 2.269 -5.953 1.00 94.00 83 ASN A CA 1
ATOM 598 C C . ASN A 1 83 ? 2.899 1.384 -5.886 1.00 94.00 83 ASN A C 1
ATOM 600 O O . ASN A 1 83 ? 1.933 1.615 -6.610 1.00 94.00 83 ASN A O 1
ATOM 604 N N . ILE A 1 84 ? 2.902 0.427 -4.966 1.00 94.81 84 ILE A N 1
ATOM 605 C CA . ILE A 1 84 ? 1.672 -0.170 -4.456 1.00 94.81 84 ILE A CA 1
ATOM 606 C C . ILE A 1 84 ? 1.242 0.636 -3.232 1.00 94.81 84 ILE A C 1
ATOM 608 O O . ILE A 1 84 ? 2.022 0.838 -2.296 1.00 94.81 84 ILE A O 1
ATOM 612 N N . VAL A 1 85 ? -0.005 1.100 -3.257 1.00 95.56 85 VAL A N 1
ATOM 613 C CA . VAL A 1 85 ? -0.676 1.747 -2.132 1.00 95.56 85 VAL A CA 1
ATOM 614 C C . VAL A 1 85 ? -1.721 0.785 -1.593 1.00 95.56 85 VAL A C 1
ATOM 616 O O . VAL A 1 85 ? -2.678 0.461 -2.290 1.00 95.56 85 VAL A O 1
ATOM 619 N N . ILE A 1 86 ? -1.548 0.338 -0.353 1.00 96.12 86 ILE A N 1
ATOM 620 C CA . ILE A 1 86 ? -2.513 -0.499 0.365 1.00 96.12 86 ILE A CA 1
ATOM 621 C C . ILE A 1 86 ? -3.231 0.374 1.387 1.00 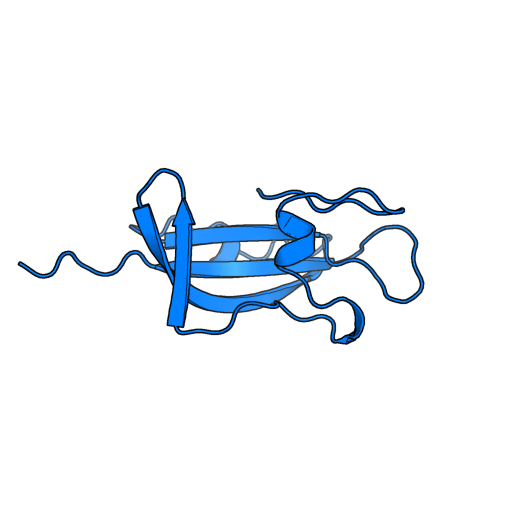96.12 86 ILE A C 1
ATOM 623 O O . ILE A 1 86 ? -2.591 1.074 2.176 1.00 96.12 86 ILE A O 1
ATOM 627 N N . THR A 1 87 ? -4.558 0.312 1.396 1.00 96.62 87 THR A N 1
ATOM 628 C CA . THR A 1 87 ? -5.391 0.971 2.402 1.00 96.62 87 THR A CA 1
ATOM 629 C C . THR A 1 87 ? -5.974 -0.066 3.345 1.00 96.62 87 THR A C 1
ATOM 631 O O . THR A 1 87 ? -6.418 -1.133 2.919 1.00 96.62 87 THR A O 1
ATOM 634 N N . ALA A 1 88 ? -5.998 0.252 4.632 1.00 96.50 88 ALA A N 1
ATOM 635 C CA . ALA A 1 88 ? -6.611 -0.577 5.655 1.00 96.50 88 ALA A CA 1
ATOM 636 C C . ALA A 1 88 ? -7.337 0.293 6.687 1.00 96.50 88 ALA A C 1
ATOM 638 O O . ALA A 1 88 ? -7.009 1.465 6.865 1.00 96.50 88 ALA A O 1
ATOM 639 N N . GLN A 1 89 ? -8.319 -0.279 7.373 1.00 96.44 89 GLN A N 1
ATOM 640 C CA . GLN A 1 89 ? -9.046 0.374 8.459 1.00 96.44 89 GLN A CA 1
ATOM 641 C C . GLN A 1 89 ? -8.910 -0.434 9.737 1.00 96.44 89 GLN A C 1
ATOM 643 O O . GLN A 1 89 ? -8.953 -1.666 9.717 1.00 96.44 89 GLN A O 1
ATOM 648 N N . ARG A 1 90 ? -8.754 0.257 10.863 1.00 95.06 90 ARG A N 1
ATOM 649 C CA . ARG A 1 90 ? -8.907 -0.380 12.165 1.00 95.06 90 ARG A CA 1
ATOM 650 C C . ARG A 1 90 ? -10.383 -0.759 12.310 1.00 95.06 90 ARG A C 1
ATOM 652 O O . ARG A 1 90 ? -11.232 0.114 12.130 1.00 95.06 90 ARG A O 1
ATOM 659 N N . PRO A 1 91 ? -10.713 -2.027 12.597 1.00 87.06 91 PRO A N 1
ATOM 660 C CA . PRO A 1 91 ? -12.074 -2.380 12.969 1.00 87.06 91 PRO A CA 1
ATOM 661 C C . PRO A 1 91 ? -12.501 -1.541 14.175 1.00 87.06 91 PRO A C 1
ATOM 663 O O . PRO A 1 91 ? -11.674 -1.261 15.048 1.00 87.06 91 PRO A O 1
ATOM 666 N N . ALA A 1 92 ? -13.775 -1.154 14.232 1.00 81.38 92 ALA A N 1
ATOM 667 C CA . ALA A 1 92 ? -14.327 -0.612 15.466 1.00 81.38 92 ALA A CA 1
ATOM 668 C C . ALA A 1 92 ? -14.071 -1.612 16.604 1.00 81.38 92 ALA A C 1
ATOM 670 O O . ALA A 1 92 ? -14.091 -2.826 16.376 1.00 81.38 92 ALA A O 1
ATOM 671 N N . ALA A 1 93 ? -13.798 -1.107 17.807 1.00 67.94 93 ALA A N 1
ATOM 672 C CA . ALA A 1 93 ? -13.811 -1.965 18.978 1.00 67.94 93 ALA A CA 1
ATOM 673 C C . ALA A 1 93 ? -15.217 -2.569 19.072 1.00 67.94 93 ALA A C 1
ATOM 675 O O . ALA A 1 93 ? -16.197 -1.832 19.142 1.00 67.94 93 ALA A O 1
ATOM 676 N N . THR A 1 94 ? -15.321 -3.891 18.981 1.00 57.88 94 THR A N 1
ATOM 677 C CA . THR A 1 94 ? -16.500 -4.588 19.491 1.00 57.88 94 THR A CA 1
ATOM 678 C C . THR A 1 94 ? -16.513 -4.356 20.996 1.00 57.88 94 THR A C 1
ATOM 680 O O . THR A 1 94 ? -15.552 -4.750 21.660 1.00 57.88 94 THR A O 1
ATOM 683 N N . GLU A 1 95 ? -17.531 -3.641 21.475 1.00 38.19 95 GLU A N 1
ATOM 684 C CA . GLU A 1 95 ? -17.886 -3.550 22.898 1.00 38.19 95 GLU A CA 1
ATOM 685 C C . GLU A 1 95 ? -18.248 -4.927 23.468 1.00 38.19 95 GLU A C 1
ATOM 687 O O . GLU A 1 95 ? -18.790 -5.764 22.703 1.00 38.19 95 GLU A O 1
#

Organism: NCBI:txid1794944

Sequence (95 aa):
MMHSTTGGATAPGNYLTNISRGTATVGTGAVVKVAGVSYRVTGWQAVRKNELASTANVWSSVKDRLVIITCLERPEGGPSISNIVITAQRPAATE

Radius of gyration: 13.79 Å; chains: 1; bounding box: 37×25×39 Å